Protein AF-A0A960MJK8-F1 (afdb_monomer_lite)

Radius of gyration: 14.69 Å; chains: 1; bounding box: 41×34×33 Å

Sequence (142 aa):
AIAYAKWIGKRLPTEAEWEVAASCCEELIYPTGAGIERTQANFFSADTTPVKSYPPNKLGLYDMVGNVYEWCQDWYDYNYYETAMQRPDNPKGPLQGVYRVLRGGCWKSLKDDLRCAHRHRNNPGIVNRTYGFRCAADVEAE

Secondary structure (DSSP, 8-state):
-HHHHHHTT-BPPPHHHHHHHHHTTS--SBTTBS---TTTS--SSSS---TT-S---TTS---SSSSSEEEEEEEP-TTHHHHHTTS-SS----S--SSEEEES--TT--GGGGSTT-EEEE-TT---TTEE---B-PPPP-

Structure (mmCIF, N/CA/C/O backbone):
data_AF-A0A960MJK8-F1
#
_entry.id   AF-A0A960MJK8-F1
#
loop_
_atom_site.group_PDB
_atom_site.id
_atom_site.type_symbol
_atom_site.label_atom_id
_atom_site.label_alt_id
_atom_site.label_comp_id
_atom_site.label_asym_id
_atom_site.label_entity_id
_atom_site.label_seq_id
_atom_site.pdbx_PDB_ins_code
_atom_site.Cartn_x
_atom_site.Cartn_y
_atom_site.Cartn_z
_atom_site.occupancy
_atom_site.B_iso_or_equiv
_atom_site.auth_seq_id
_atom_site.auth_comp_id
_atom_site.auth_asym_id
_atom_site.auth_atom_id
_atom_site.pdbx_PDB_model_num
ATOM 1 N N . ALA A 1 1 ? -0.353 -12.468 6.684 1.00 95.38 1 ALA A N 1
ATOM 2 C CA . ALA A 1 1 ? -1.232 -11.282 6.662 1.00 95.38 1 ALA A CA 1
ATOM 3 C C . ALA A 1 1 ? -2.582 -11.568 7.333 1.00 95.38 1 ALA A C 1
ATOM 5 O O . ALA A 1 1 ? -2.715 -11.258 8.508 1.00 95.38 1 ALA A O 1
ATOM 6 N N . ILE A 1 2 ? -3.538 -12.244 6.673 1.00 96.56 2 ILE A N 1
ATOM 7 C CA . ILE A 1 2 ? -4.903 -12.463 7.213 1.00 96.56 2 ILE A CA 1
ATOM 8 C C . ILE A 1 2 ? -4.913 -13.170 8.577 1.00 96.56 2 ILE A C 1
ATOM 10 O O . ILE A 1 2 ? -5.594 -12.713 9.487 1.00 96.56 2 ILE A O 1
ATOM 14 N N . ALA A 1 3 ? -4.159 -14.265 8.732 1.00 97.62 3 ALA A N 1
ATOM 15 C CA . ALA A 1 3 ? -4.116 -15.008 9.996 1.00 97.62 3 ALA A CA 1
ATOM 16 C C . ALA A 1 3 ? -3.646 -14.131 11.170 1.00 97.62 3 ALA A C 1
ATOM 18 O O . ALA A 1 3 ? -4.261 -14.144 12.230 1.00 97.62 3 ALA A O 1
ATOM 19 N N . TYR A 1 4 ? -2.610 -13.315 10.948 1.00 98.31 4 TYR A N 1
ATOM 20 C CA . TYR A 1 4 ? -2.116 -12.364 11.944 1.00 98.31 4 TYR A CA 1
ATOM 21 C C . TYR A 1 4 ? -3.149 -11.277 12.253 1.00 98.31 4 TYR A C 1
ATOM 23 O O . TYR A 1 4 ? -3.429 -11.029 13.418 1.00 98.31 4 TYR A O 1
ATOM 31 N N . ALA A 1 5 ? -3.746 -10.660 11.224 1.00 98.38 5 ALA A N 1
ATOM 32 C CA . ALA A 1 5 ? -4.758 -9.623 11.416 1.00 98.38 5 ALA A CA 1
ATOM 33 C C . ALA A 1 5 ? -5.929 -10.149 12.262 1.00 98.38 5 ALA A C 1
ATOM 35 O O . ALA A 1 5 ? -6.293 -9.520 13.249 1.00 98.38 5 ALA A O 1
ATOM 36 N N . LYS A 1 6 ? -6.433 -11.353 11.951 1.00 98.19 6 LYS A N 1
ATOM 37 C CA . LYS A 1 6 ? -7.485 -12.016 12.736 1.00 98.19 6 LYS A CA 1
ATOM 38 C C . LYS A 1 6 ? -7.065 -12.280 14.180 1.00 98.19 6 LYS A C 1
ATOM 40 O O . LYS A 1 6 ? -7.857 -12.050 15.085 1.00 98.19 6 LYS A O 1
ATOM 45 N N . TRP A 1 7 ? -5.836 -12.750 14.396 1.00 98.44 7 TRP A N 1
ATOM 46 C CA . TRP A 1 7 ? -5.316 -13.035 15.736 1.00 98.44 7 TRP A CA 1
ATOM 47 C C . TRP A 1 7 ? -5.317 -11.796 16.644 1.00 98.44 7 TRP A C 1
ATOM 49 O O . TRP A 1 7 ? -5.614 -11.919 17.828 1.00 98.44 7 TRP A O 1
ATOM 59 N N . ILE A 1 8 ? -5.071 -10.606 16.089 1.00 98.31 8 ILE A N 1
ATOM 60 C CA . ILE A 1 8 ? -5.111 -9.338 16.836 1.00 98.31 8 ILE A CA 1
ATOM 61 C C . ILE A 1 8 ? -6.476 -8.626 16.787 1.00 98.31 8 ILE A C 1
ATOM 63 O O . ILE A 1 8 ? -6.547 -7.438 17.094 1.00 98.31 8 ILE A O 1
ATOM 67 N N . GLY A 1 9 ? -7.544 -9.309 16.358 1.00 97.62 9 GLY A N 1
ATOM 68 C CA . GLY A 1 9 ? -8.893 -8.731 16.285 1.00 97.62 9 GLY A CA 1
ATOM 69 C C . GLY A 1 9 ? -9.081 -7.685 15.179 1.00 97.62 9 GLY A C 1
ATOM 70 O O . GLY A 1 9 ? -9.904 -6.787 15.312 1.00 97.62 9 GLY A O 1
ATOM 71 N N . LYS A 1 10 ? -8.303 -7.766 14.097 1.00 98.25 10 LYS A N 1
ATOM 72 C CA . LYS A 1 10 ? -8.333 -6.843 12.952 1.00 98.25 10 LYS A CA 1
ATOM 73 C C . LYS A 1 10 ? -8.593 -7.576 11.632 1.00 98.25 10 LYS A C 1
ATOM 75 O O . LYS A 1 10 ? -8.734 -8.800 11.573 1.00 98.25 10 LYS A O 1
ATOM 80 N N . ARG A 1 11 ? -8.596 -6.819 10.536 1.00 98.44 11 ARG A N 1
ATOM 81 C CA . ARG A 1 11 ? -8.621 -7.318 9.154 1.00 98.44 11 ARG A CA 1
ATOM 82 C C . ARG A 1 11 ? -7.527 -6.665 8.310 1.00 98.44 11 ARG A C 1
ATOM 84 O O . ARG A 1 11 ? -6.769 -5.827 8.794 1.00 98.44 11 ARG A O 1
ATOM 91 N N . LEU A 1 12 ? -7.410 -7.083 7.054 1.00 98.56 12 LEU A N 1
ATOM 92 C CA . LEU A 1 12 ? -6.672 -6.306 6.057 1.00 98.56 12 LEU A CA 1
ATOM 93 C C . LEU A 1 12 ? -7.578 -5.187 5.521 1.00 98.56 12 LEU A C 1
ATOM 95 O O . LEU A 1 12 ? -8.801 -5.363 5.536 1.00 98.56 12 LEU A O 1
ATOM 99 N N . PRO A 1 13 ? -7.011 -4.058 5.065 1.00 98.62 13 PRO A N 1
ATOM 100 C CA . PRO A 1 13 ? -7.789 -3.047 4.362 1.00 98.62 13 PRO A CA 1
ATOM 101 C C . PRO A 1 13 ? -8.330 -3.607 3.043 1.00 98.62 13 PRO A C 1
ATOM 103 O O . PRO A 1 13 ? -7.707 -4.489 2.433 1.00 98.62 13 PRO A O 1
ATOM 106 N N . THR A 1 14 ? -9.460 -3.074 2.584 1.00 98.31 14 THR A N 1
ATOM 107 C CA . THR A 1 14 ? -9.823 -3.197 1.171 1.00 98.31 14 THR A CA 1
ATOM 108 C C . THR A 1 14 ? -8.861 -2.368 0.318 1.00 98.31 14 THR A C 1
ATOM 110 O O . THR A 1 14 ? -8.147 -1.492 0.815 1.00 98.31 14 THR A O 1
ATOM 113 N N . GLU A 1 15 ? -8.809 -2.634 -0.981 1.00 98.31 15 GLU A N 1
ATOM 114 C CA . GLU A 1 15 ? -8.032 -1.832 -1.921 1.00 98.31 15 GLU A CA 1
ATOM 115 C C . GLU A 1 15 ? -8.473 -0.365 -1.909 1.00 98.31 15 GLU A C 1
ATOM 117 O O . GLU A 1 15 ? -7.628 0.531 -1.906 1.00 98.31 15 GLU A O 1
ATOM 122 N N . ALA A 1 16 ? -9.785 -0.129 -1.852 1.00 96.94 16 ALA A N 1
ATOM 123 C CA . ALA A 1 16 ? -10.349 1.213 -1.821 1.00 96.94 16 ALA A CA 1
ATOM 124 C C . ALA A 1 16 ? -9.999 1.953 -0.525 1.00 96.94 16 ALA A C 1
ATOM 126 O O . ALA A 1 16 ? -9.546 3.093 -0.579 1.00 96.94 16 ALA A O 1
ATOM 127 N N . GLU A 1 17 ? -10.126 1.301 0.635 1.00 97.94 17 GLU A N 1
ATOM 128 C CA . GLU A 1 17 ? -9.697 1.880 1.915 1.00 97.94 17 GLU A CA 1
ATOM 129 C C . GLU A 1 17 ? -8.214 2.237 1.898 1.00 97.94 17 GLU A C 1
ATOM 131 O O . GLU A 1 17 ? -7.822 3.299 2.379 1.00 97.94 17 GLU A O 1
ATOM 136 N N . TRP A 1 18 ? -7.387 1.361 1.325 1.00 98.62 18 TRP A N 1
ATOM 137 C CA . TRP A 1 18 ? -5.960 1.604 1.203 1.00 98.62 18 TRP A CA 1
ATOM 138 C C . TRP A 1 18 ? -5.667 2.818 0.311 1.00 98.62 18 TRP A C 1
ATOM 140 O O . TRP A 1 18 ? -4.854 3.659 0.692 1.00 98.62 18 TRP A O 1
ATOM 150 N N . GLU A 1 19 ? -6.325 2.932 -0.852 1.00 97.81 19 GLU A N 1
ATOM 151 C CA . GLU A 1 19 ? -6.133 4.057 -1.785 1.00 97.81 19 GLU A CA 1
ATOM 152 C C . GLU A 1 19 ? -6.510 5.388 -1.138 1.00 97.81 19 GLU A C 1
ATOM 154 O O . GLU A 1 19 ? -5.704 6.317 -1.144 1.00 97.81 19 GLU A O 1
ATOM 159 N N . VAL A 1 20 ? -7.688 5.443 -0.510 1.00 96.88 20 VAL A N 1
ATOM 160 C CA . VAL A 1 20 ? -8.193 6.631 0.191 1.00 96.88 20 VAL A CA 1
ATOM 161 C C . VAL A 1 20 ? -7.260 7.030 1.334 1.00 96.88 20 VAL A C 1
ATOM 163 O O . VAL A 1 20 ? -6.930 8.205 1.501 1.00 96.88 20 VAL A O 1
ATOM 166 N N . ALA A 1 21 ? -6.779 6.050 2.102 1.00 97.75 21 ALA A N 1
ATOM 167 C CA . ALA A 1 21 ? -5.828 6.278 3.179 1.00 97.75 21 ALA A CA 1
ATOM 168 C C . ALA A 1 21 ? -4.480 6.809 2.662 1.00 97.75 21 ALA A C 1
ATOM 170 O O . ALA A 1 21 ? -3.894 7.703 3.275 1.00 97.75 21 ALA A O 1
ATOM 171 N N . ALA A 1 22 ? -3.985 6.289 1.533 1.00 97.88 22 ALA A N 1
ATOM 172 C CA . ALA A 1 22 ? -2.735 6.729 0.919 1.00 97.88 22 ALA A CA 1
ATOM 173 C C . ALA A 1 22 ? -2.853 8.149 0.351 1.00 97.88 22 ALA A C 1
ATOM 175 O O . ALA A 1 22 ? -1.974 8.979 0.596 1.00 97.88 22 ALA A O 1
ATOM 176 N N . SER A 1 23 ? -3.957 8.442 -0.342 1.00 97.00 23 SER A N 1
ATOM 177 C CA . SER A 1 23 ? -4.225 9.734 -0.977 1.00 97.00 23 SER A CA 1
ATOM 178 C C . SER A 1 23 ? -4.745 10.805 -0.015 1.00 97.00 23 SER A C 1
ATOM 180 O O . SER A 1 23 ? -4.961 11.937 -0.430 1.00 97.00 23 SER A O 1
ATOM 182 N N . CYS A 1 24 ? -4.912 10.482 1.271 1.00 95.62 24 CYS A N 1
ATOM 183 C CA . CYS A 1 24 ? -5.448 11.387 2.292 1.00 95.62 24 CYS A CA 1
ATOM 184 C C . CYS A 1 24 ? -6.867 11.892 1.993 1.00 95.62 24 CYS A C 1
ATOM 186 O O . CYS A 1 24 ? -7.179 13.036 2.311 1.00 95.62 24 CYS A O 1
ATOM 188 N N . CYS A 1 25 ? -7.712 11.060 1.375 1.00 92.38 25 CYS A N 1
ATOM 189 C CA . CYS A 1 25 ? -9.041 11.460 0.892 1.00 92.38 25 CYS A CA 1
ATOM 190 C C . CYS A 1 25 ? -9.007 12.621 -0.126 1.00 92.38 25 CYS A C 1
ATOM 192 O O . CYS A 1 25 ? -10.002 13.317 -0.309 1.00 92.38 25 CYS A O 1
ATOM 194 N N . GLU A 1 26 ? -7.866 12.835 -0.782 1.00 93.00 26 GLU A N 1
ATOM 195 C CA . GLU A 1 26 ? -7.647 13.851 -1.811 1.00 93.00 26 GLU A CA 1
ATOM 196 C C . GLU A 1 26 ? -7.243 13.174 -3.139 1.00 93.00 26 GLU A C 1
ATOM 198 O O . GLU A 1 26 ? -6.877 11.996 -3.173 1.00 93.00 26 GLU A O 1
ATOM 203 N N . GLU A 1 27 ? -7.275 13.914 -4.250 1.00 89.38 27 GLU A N 1
ATOM 204 C CA . GLU A 1 27 ? -6.840 13.435 -5.575 1.00 89.38 27 GLU A CA 1
ATOM 205 C C . GLU A 1 27 ? -5.309 13.533 -5.740 1.00 89.38 27 GLU A C 1
ATOM 207 O O . GLU A 1 27 ? -4.786 14.223 -6.618 1.00 89.38 27 GLU A O 1
ATOM 212 N N . LEU A 1 28 ? -4.556 12.873 -4.853 1.00 93.25 28 LEU A N 1
ATOM 213 C CA . LEU A 1 28 ? -3.090 12.923 -4.865 1.00 93.25 28 LEU A CA 1
ATOM 214 C C . LEU A 1 28 ? -2.469 11.816 -5.722 1.00 93.25 28 LEU A C 1
ATOM 216 O O . LEU A 1 28 ? -2.831 10.643 -5.616 1.00 93.25 28 LEU A O 1
ATOM 220 N N . ILE A 1 29 ? -1.445 12.177 -6.505 1.00 96.19 29 ILE A N 1
ATOM 221 C CA . ILE A 1 29 ? -0.645 11.210 -7.274 1.00 96.19 29 ILE A CA 1
ATOM 222 C C . ILE A 1 29 ? 0.198 10.349 -6.327 1.00 96.19 29 ILE A C 1
ATOM 224 O O . ILE A 1 29 ? 0.265 9.136 -6.503 1.00 96.19 29 ILE A O 1
ATOM 228 N N . TYR A 1 30 ? 0.818 10.966 -5.322 1.00 97.00 30 TYR A N 1
ATOM 229 C CA . TYR A 1 30 ? 1.603 10.321 -4.267 1.00 97.00 30 TYR A CA 1
ATOM 230 C C . TYR A 1 30 ? 1.072 10.752 -2.893 1.00 97.00 30 TYR A C 1
ATOM 232 O O . TYR A 1 30 ? 0.491 11.833 -2.794 1.00 97.00 30 TYR A O 1
ATOM 240 N N . PRO A 1 31 ? 1.347 10.021 -1.796 1.00 94.12 31 PRO A N 1
ATOM 241 C CA . PRO A 1 31 ? 0.928 10.441 -0.451 1.00 94.12 31 PRO A CA 1
ATOM 242 C C . PRO A 1 31 ? 1.473 11.813 -0.021 1.00 94.12 31 PRO A C 1
ATOM 244 O O . PRO A 1 31 ? 0.974 12.423 0.920 1.00 94.12 31 PRO A O 1
ATOM 247 N N . THR A 1 32 ? 2.504 12.299 -0.716 1.00 89.31 32 THR A N 1
ATOM 248 C CA . THR A 1 32 ? 3.165 13.594 -0.523 1.00 89.31 32 THR A CA 1
ATOM 249 C C . THR A 1 32 ? 2.713 14.687 -1.495 1.00 89.31 32 THR A C 1
ATOM 251 O O . THR A 1 32 ? 3.263 15.786 -1.467 1.00 89.31 32 THR A O 1
ATOM 254 N N . GLY A 1 33 ? 1.734 14.415 -2.361 1.00 89.44 33 GLY A N 1
ATOM 255 C CA . GLY A 1 33 ? 1.223 15.358 -3.355 1.00 89.44 33 GLY A CA 1
ATOM 256 C C . GLY A 1 33 ? 1.571 14.967 -4.793 1.00 89.44 33 GLY A C 1
ATOM 257 O O . GLY A 1 33 ? 1.356 13.833 -5.213 1.00 89.44 33 GLY A O 1
ATOM 258 N N . ALA A 1 34 ? 2.089 15.920 -5.573 1.00 89.44 34 ALA A N 1
ATOM 259 C CA . ALA A 1 34 ? 2.364 15.730 -7.003 1.00 89.44 34 ALA A CA 1
ATOM 260 C C . ALA A 1 34 ? 3.695 15.013 -7.304 1.00 89.44 34 ALA A C 1
ATOM 262 O O . ALA A 1 34 ? 3.903 14.542 -8.421 1.00 89.44 34 ALA A O 1
ATOM 263 N N . GLY A 1 35 ? 4.598 14.920 -6.326 1.00 92.62 35 GLY A N 1
ATOM 264 C CA . GLY A 1 35 ? 5.918 14.316 -6.493 1.00 92.62 35 GLY A CA 1
ATOM 265 C C . GLY A 1 35 ? 6.346 13.505 -5.278 1.00 92.62 35 GLY A C 1
ATOM 266 O O . GLY A 1 35 ? 5.766 13.629 -4.198 1.00 92.62 35 GLY A O 1
ATOM 267 N N . ILE A 1 36 ? 7.377 12.686 -5.481 1.00 95.69 36 ILE A N 1
ATOM 268 C CA . ILE A 1 36 ? 7.977 11.855 -4.442 1.00 95.69 36 ILE A CA 1
ATOM 269 C C . ILE A 1 36 ? 9.496 11.838 -4.572 1.00 95.69 36 ILE A C 1
ATOM 271 O O . ILE A 1 36 ? 10.044 11.590 -5.652 1.00 95.69 36 ILE A O 1
ATOM 275 N N . GLU A 1 37 ? 10.169 12.082 -3.455 1.00 95.62 37 GLU A N 1
ATOM 276 C CA . GLU A 1 37 ? 11.622 12.072 -3.336 1.00 95.62 37 GLU A CA 1
ATOM 277 C C . GLU A 1 37 ? 12.098 11.027 -2.326 1.00 95.62 37 GLU A C 1
ATOM 279 O O . GLU A 1 37 ? 11.349 10.564 -1.467 1.00 95.62 37 GLU A O 1
ATOM 284 N N . ARG A 1 38 ? 13.376 10.641 -2.406 1.00 94.56 38 ARG A N 1
ATOM 285 C CA . ARG A 1 38 ? 13.948 9.601 -1.526 1.00 94.56 38 ARG A CA 1
ATOM 286 C C . ARG A 1 38 ? 14.002 9.985 -0.048 1.00 94.56 38 ARG A C 1
ATOM 288 O O . ARG A 1 38 ? 14.276 9.133 0.783 1.00 94.56 38 ARG A O 1
ATOM 295 N N . THR A 1 39 ? 13.771 11.252 0.283 1.00 96.06 39 THR A N 1
ATOM 296 C CA . THR A 1 39 ? 13.609 11.738 1.661 1.00 96.06 39 THR A CA 1
ATOM 297 C C . THR A 1 39 ? 12.193 11.522 2.201 1.00 96.06 39 THR A C 1
ATOM 299 O O . THR A 1 39 ? 11.943 11.801 3.370 1.00 96.06 39 THR A O 1
ATOM 302 N N . GLN A 1 40 ? 11.268 11.033 1.371 1.00 97.06 40 GLN A N 1
ATOM 303 C CA . GLN A 1 40 ? 9.848 10.880 1.692 1.00 97.06 40 GLN A CA 1
ATOM 304 C C . GLN A 1 40 ? 9.369 9.424 1.676 1.00 97.06 40 GLN A C 1
ATOM 306 O O . GLN A 1 40 ? 8.327 9.129 2.251 1.00 97.06 40 GLN A O 1
ATOM 311 N N . ALA A 1 41 ? 10.104 8.520 1.030 1.00 97.81 41 ALA A N 1
ATOM 312 C CA . ALA A 1 41 ? 9.797 7.095 1.002 1.00 97.81 41 ALA A CA 1
ATOM 313 C C . ALA A 1 41 ? 11.041 6.265 0.662 1.00 97.81 41 ALA A C 1
ATOM 315 O O . ALA A 1 41 ? 11.977 6.751 0.021 1.00 97.81 41 ALA A O 1
ATOM 316 N N . ASN A 1 42 ? 11.011 4.980 1.021 1.00 98.31 42 ASN A N 1
ATOM 317 C CA . ASN A 1 42 ? 12.045 4.018 0.646 1.00 98.31 42 ASN A CA 1
ATOM 318 C C . ASN A 1 42 ? 11.739 3.372 -0.713 1.00 98.31 42 ASN A C 1
ATOM 320 O O . ASN A 1 42 ? 10.894 2.482 -0.804 1.00 98.31 42 ASN A O 1
ATOM 324 N N . PHE A 1 43 ? 12.440 3.780 -1.766 1.00 97.94 43 PHE A N 1
ATOM 325 C CA . PHE A 1 43 ? 12.337 3.191 -3.104 1.00 97.94 43 PHE A CA 1
ATOM 326 C C . PHE A 1 43 ? 13.662 3.322 -3.855 1.00 97.94 43 PHE A C 1
ATOM 328 O O . PHE A 1 43 ? 14.501 4.157 -3.505 1.00 97.94 43 PHE A O 1
ATOM 335 N N . PHE A 1 44 ? 13.859 2.496 -4.887 1.00 97.19 44 PHE A N 1
ATOM 336 C CA . PHE A 1 44 ? 15.150 2.330 -5.564 1.00 97.19 44 PHE A CA 1
ATOM 337 C C . PHE A 1 44 ? 16.322 2.215 -4.562 1.00 97.19 44 PHE A C 1
ATOM 339 O O . PHE A 1 44 ? 17.307 2.960 -4.602 1.00 97.19 44 PHE A O 1
ATOM 346 N N . SER A 1 45 ? 16.164 1.307 -3.604 1.00 96.69 45 SER A N 1
ATOM 347 C CA . SER A 1 45 ? 17.079 1.059 -2.490 1.00 96.69 45 SER A CA 1
ATOM 348 C C . SER A 1 45 ? 17.545 -0.402 -2.483 1.00 96.69 45 SER A C 1
ATOM 350 O O . SER A 1 45 ? 17.220 -1.175 -3.386 1.00 96.69 45 SER A O 1
ATOM 352 N N . ALA A 1 46 ? 18.346 -0.777 -1.486 1.00 95.88 46 ALA A N 1
ATOM 353 C CA . ALA A 1 46 ? 18.908 -2.120 -1.345 1.00 95.88 46 ALA A CA 1
ATOM 354 C C . ALA A 1 46 ? 18.088 -3.044 -0.429 1.00 95.88 46 ALA A C 1
ATOM 356 O O . ALA A 1 46 ? 18.163 -4.261 -0.590 1.00 95.88 46 ALA A O 1
ATOM 357 N N . ASP A 1 47 ? 17.336 -2.485 0.523 1.00 97.88 47 ASP A N 1
ATOM 358 C CA . ASP A 1 47 ? 16.506 -3.243 1.461 1.00 97.88 47 ASP A CA 1
ATOM 359 C C . ASP A 1 47 ? 15.415 -2.345 2.075 1.00 97.88 47 ASP A C 1
ATOM 361 O O . ASP A 1 47 ? 15.322 -1.142 1.803 1.00 97.88 47 ASP A O 1
ATOM 365 N N . THR A 1 48 ? 14.584 -2.952 2.913 1.00 98.44 48 THR A N 1
ATOM 366 C CA . THR A 1 48 ? 13.628 -2.299 3.800 1.00 98.44 48 THR A CA 1
ATOM 367 C C . THR A 1 48 ? 14.301 -1.335 4.778 1.00 98.44 48 THR A C 1
ATOM 369 O O . THR A 1 48 ? 15.471 -1.464 5.138 1.00 98.44 48 THR A O 1
ATOM 372 N N . THR A 1 49 ? 13.522 -0.368 5.242 1.00 98.50 49 THR A N 1
ATOM 373 C CA . THR A 1 49 ? 13.857 0.518 6.357 1.00 98.50 49 THR A CA 1
ATOM 374 C C . THR A 1 49 ? 12.907 0.237 7.519 1.00 98.50 49 THR A C 1
ATOM 376 O O . THR A 1 49 ? 11.791 -0.250 7.285 1.00 98.50 49 THR A O 1
ATOM 379 N N . PRO A 1 50 ? 13.285 0.567 8.770 1.00 98.56 50 PRO A N 1
ATOM 380 C CA . PRO A 1 50 ? 12.346 0.544 9.886 1.00 98.56 50 PRO A CA 1
ATOM 381 C C . PRO A 1 50 ? 11.065 1.315 9.542 1.00 98.56 50 PRO A C 1
ATOM 383 O O . PRO A 1 50 ? 11.120 2.355 8.880 1.00 98.56 50 PRO A O 1
ATOM 386 N N . VAL A 1 51 ? 9.908 0.822 9.982 1.00 98.19 51 VAL A N 1
ATOM 387 C CA . VAL A 1 51 ? 8.648 1.565 9.827 1.00 98.19 51 VAL A CA 1
ATOM 388 C C . VAL A 1 51 ? 8.762 2.938 10.491 1.00 98.19 51 VAL A C 1
ATOM 390 O O . VAL A 1 51 ? 9.391 3.069 11.542 1.00 98.19 51 VAL A O 1
ATOM 393 N N . LYS A 1 52 ? 8.129 3.951 9.897 1.00 97.94 52 LYS A N 1
ATOM 394 C CA . LYS A 1 52 ? 8.183 5.358 10.323 1.00 97.94 52 LYS A CA 1
ATOM 395 C C . LYS A 1 52 ? 9.559 6.019 10.169 1.00 97.94 52 LYS A C 1
ATOM 397 O O . LYS A 1 52 ? 9.846 6.994 10.858 1.00 97.94 52 LYS A O 1
ATOM 402 N N . SER A 1 53 ? 10.400 5.517 9.259 1.00 98.06 53 SER A N 1
ATOM 403 C CA . SER A 1 53 ? 11.675 6.177 8.919 1.00 98.06 53 SER A CA 1
ATOM 404 C C . SER A 1 53 ? 11.488 7.460 8.103 1.00 98.06 53 SER A C 1
ATOM 406 O O . SER A 1 53 ? 12.381 8.304 8.077 1.00 98.06 53 SER A O 1
ATOM 408 N N . TYR A 1 54 ? 10.339 7.607 7.442 1.00 97.38 54 TYR A N 1
ATOM 409 C CA . TYR A 1 54 ? 9.997 8.751 6.597 1.00 97.38 54 TYR A CA 1
ATOM 410 C C . TYR A 1 54 ? 8.799 9.521 7.167 1.00 97.38 54 TYR A C 1
ATOM 412 O O . TYR A 1 54 ? 8.051 8.959 7.970 1.00 97.38 54 TYR A O 1
ATOM 420 N N . PRO A 1 55 ? 8.590 10.796 6.783 1.00 97.00 55 PRO A N 1
ATOM 421 C CA . PRO A 1 55 ? 7.442 11.575 7.245 1.00 97.00 55 PRO A CA 1
ATOM 422 C C . PRO A 1 55 ? 6.093 10.907 6.916 1.00 97.00 55 PRO A C 1
ATOM 424 O O . PRO A 1 55 ? 5.970 10.274 5.865 1.00 97.00 55 PRO A O 1
ATOM 427 N N . PRO A 1 56 ? 5.069 11.051 7.777 1.00 97.25 56 PRO A N 1
ATOM 428 C CA . PRO A 1 56 ? 3.737 10.536 7.486 1.00 97.25 56 PRO A CA 1
ATOM 429 C C . PRO A 1 56 ? 3.009 11.402 6.450 1.00 97.25 56 PRO A C 1
ATOM 431 O O . PRO A 1 56 ? 3.368 12.558 6.215 1.00 97.25 56 PRO A O 1
ATOM 434 N N . ASN A 1 57 ? 1.930 10.864 5.883 1.00 95.88 57 ASN A N 1
ATOM 435 C CA . ASN A 1 57 ? 0.965 11.646 5.112 1.00 95.88 57 ASN A CA 1
ATOM 436 C C . ASN A 1 57 ? 0.048 12.491 6.032 1.00 95.88 57 ASN A C 1
ATOM 438 O O . ASN A 1 57 ? 0.176 12.455 7.260 1.00 95.88 57 ASN A O 1
ATOM 442 N N . LYS A 1 58 ? -0.904 13.245 5.460 1.00 95.06 58 LYS A N 1
ATOM 443 C CA . LYS A 1 58 ? -1.803 14.142 6.222 1.00 95.06 58 LYS A CA 1
ATOM 444 C C . LYS A 1 58 ? -2.690 13.421 7.247 1.00 95.06 58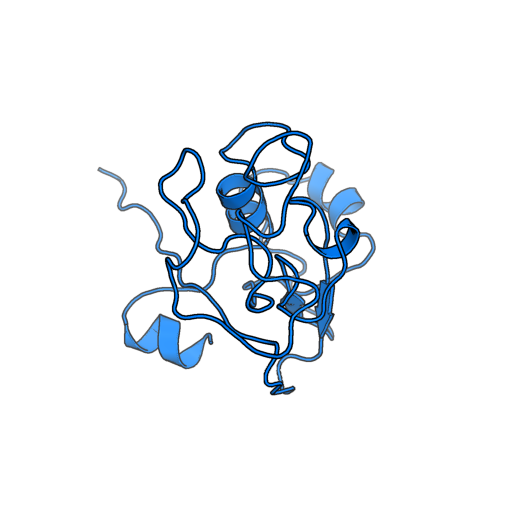 LYS A C 1
ATOM 446 O O . LYS A 1 58 ? -3.147 14.054 8.192 1.00 95.06 58 LYS A O 1
ATOM 451 N N . LEU A 1 59 ? -2.907 12.114 7.087 1.00 95.81 59 LEU A N 1
ATOM 452 C CA . LEU A 1 59 ? -3.663 11.276 8.026 1.00 95.81 59 LEU A CA 1
ATOM 453 C C . LEU A 1 59 ? -2.779 10.641 9.114 1.00 95.81 59 LEU A C 1
ATOM 455 O O . LEU A 1 59 ? -3.250 9.814 9.891 1.00 95.81 59 LEU A O 1
ATOM 459 N N . GLY A 1 60 ? -1.488 10.984 9.172 1.00 96.62 60 GLY A N 1
ATOM 460 C CA . GLY A 1 60 ? -0.554 10.387 10.128 1.00 96.62 60 GLY A CA 1
ATOM 461 C C . GLY A 1 60 ? -0.125 8.963 9.760 1.00 96.62 60 GLY A C 1
ATOM 462 O O . GLY A 1 60 ? 0.424 8.249 10.603 1.00 96.62 60 GLY A O 1
ATOM 463 N N . LEU A 1 61 ? -0.367 8.525 8.519 1.00 97.81 61 LEU A N 1
ATOM 464 C CA . LEU A 1 61 ? 0.024 7.202 8.045 1.00 97.81 61 LEU A CA 1
ATOM 465 C C . LEU A 1 61 ? 1.427 7.234 7.445 1.00 97.81 61 LEU A C 1
ATOM 467 O O . LEU A 1 61 ? 1.749 8.059 6.591 1.00 97.81 61 LEU A O 1
ATOM 471 N N . TYR A 1 62 ? 2.252 6.297 7.894 1.00 98.06 62 TYR A N 1
ATOM 472 C CA . TYR A 1 62 ? 3.647 6.157 7.493 1.00 98.06 62 TYR A CA 1
ATOM 473 C C . TYR A 1 62 ? 3.806 5.063 6.447 1.00 98.06 62 TYR A C 1
ATOM 475 O O . TYR A 1 62 ? 3.051 4.082 6.460 1.00 98.06 62 TYR A O 1
ATOM 483 N N . ASP A 1 63 ? 4.820 5.226 5.595 1.00 97.94 63 ASP A N 1
ATOM 484 C CA . ASP A 1 63 ? 5.245 4.230 4.608 1.00 97.94 63 ASP A CA 1
ATOM 485 C C . ASP A 1 63 ? 4.074 3.728 3.744 1.00 97.94 63 ASP A C 1
ATOM 487 O O . ASP A 1 63 ? 3.993 2.551 3.415 1.00 97.94 63 ASP A O 1
ATOM 491 N N . MET A 1 64 ? 3.134 4.622 3.400 1.00 98.06 64 MET A N 1
ATOM 492 C CA . MET A 1 64 ? 2.018 4.282 2.507 1.00 98.06 64 MET A CA 1
ATOM 493 C C . MET A 1 64 ? 2.505 3.947 1.097 1.00 98.06 64 MET A C 1
ATOM 495 O O . MET A 1 64 ? 1.778 3.333 0.334 1.00 98.06 64 MET A O 1
ATOM 499 N N . VAL A 1 65 ? 3.721 4.348 0.729 1.00 98.00 65 VAL A N 1
ATOM 500 C CA . VAL A 1 65 ? 4.351 3.960 -0.532 1.00 98.00 65 VAL A CA 1
ATOM 501 C C . VAL A 1 65 ? 5.820 3.629 -0.304 1.00 98.00 65 VAL A C 1
ATOM 503 O O . VAL A 1 65 ? 6.472 4.192 0.578 1.00 98.00 65 VAL A O 1
ATOM 506 N N . GLY A 1 66 ? 6.350 2.726 -1.123 1.00 98.19 66 GLY A N 1
ATOM 507 C CA . GLY A 1 66 ? 7.693 2.190 -0.977 1.00 98.19 66 GLY A CA 1
ATOM 508 C C . GLY A 1 66 ? 7.791 1.222 0.199 1.00 98.19 66 GLY A C 1
ATOM 509 O O . GLY A 1 66 ? 6.800 0.697 0.689 1.00 98.19 66 GLY A O 1
ATOM 510 N N . ASN A 1 67 ? 9.019 0.964 0.642 1.00 98.56 67 ASN A N 1
ATOM 511 C CA . ASN A 1 67 ? 9.373 -0.024 1.658 1.00 98.56 67 ASN A CA 1
ATOM 512 C C . ASN A 1 67 ? 8.921 -1.448 1.283 1.00 98.56 67 ASN A C 1
ATOM 514 O O . ASN A 1 67 ? 9.725 -2.219 0.767 1.00 98.56 67 ASN A O 1
ATOM 518 N N . VAL A 1 68 ? 7.648 -1.802 1.437 1.00 98.62 68 VAL A N 1
ATOM 519 C CA . VAL A 1 68 ? 7.092 -3.099 1.027 1.00 98.62 68 VAL A CA 1
ATOM 520 C C . VAL A 1 68 ? 5.740 -2.914 0.353 1.00 98.62 68 VAL A C 1
ATOM 522 O O . VAL A 1 68 ? 4.953 -2.075 0.776 1.00 98.62 68 VAL A O 1
ATOM 525 N N . TYR A 1 69 ? 5.432 -3.760 -0.634 1.00 98.62 69 TYR A N 1
ATOM 526 C CA . TYR A 1 69 ? 4.058 -3.838 -1.117 1.00 98.62 69 TYR A CA 1
ATOM 527 C C . TYR A 1 69 ? 3.170 -4.368 0.002 1.00 98.62 69 TYR A C 1
ATOM 529 O O . TYR A 1 69 ? 3.558 -5.293 0.720 1.00 98.62 69 TYR A O 1
ATOM 537 N N . GLU A 1 70 ? 1.952 -3.857 0.098 1.00 98.69 70 GLU A N 1
ATOM 538 C CA . GLU A 1 70 ? 1.022 -4.236 1.154 1.00 98.69 70 GLU A CA 1
ATOM 539 C C . GLU A 1 70 ? -0.161 -5.027 0.601 1.00 98.69 70 GLU A C 1
ATOM 541 O O . GLU A 1 70 ? -0.833 -4.594 -0.335 1.00 98.69 70 GLU A O 1
ATOM 546 N N . TRP A 1 71 ? -0.410 -6.206 1.180 1.00 98.62 71 TRP A N 1
ATOM 547 C CA . TRP A 1 71 ? -1.567 -7.036 0.836 1.00 98.62 71 TRP A CA 1
ATOM 548 C C . TRP A 1 71 ? -2.888 -6.389 1.269 1.00 98.62 71 TRP A C 1
ATOM 550 O O . TRP A 1 71 ? -3.066 -6.080 2.451 1.00 98.62 71 TRP A O 1
ATOM 560 N N . CYS A 1 72 ? -3.840 -6.313 0.339 1.00 98.62 72 CYS A N 1
ATOM 561 C CA . CYS A 1 72 ? -5.239 -5.971 0.603 1.00 98.62 72 CYS A CA 1
ATOM 562 C C . CYS A 1 72 ? -6.120 -7.2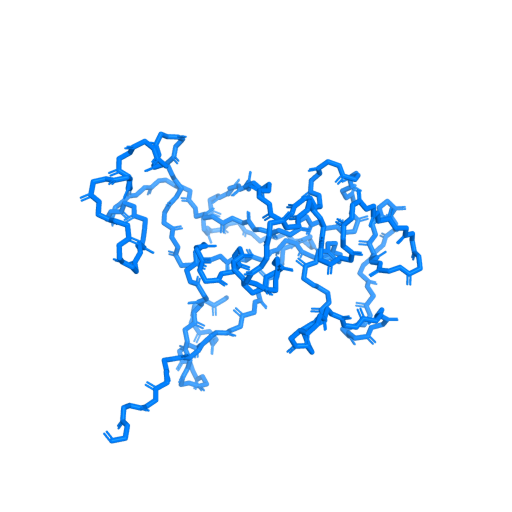30 0.666 1.00 98.62 72 CYS A C 1
ATOM 564 O O . CYS A 1 72 ? -5.713 -8.334 0.288 1.00 98.62 72 CYS A O 1
ATOM 566 N N . GLN A 1 73 ? -7.345 -7.070 1.168 1.00 97.50 73 GLN A N 1
ATOM 567 C CA . GLN A 1 73 ? -8.319 -8.157 1.266 1.00 97.50 73 GLN A CA 1
ATOM 568 C C . GLN A 1 73 ? -8.830 -8.624 -0.107 1.00 97.50 73 GLN A C 1
ATOM 570 O O . GLN A 1 73 ? -9.195 -9.788 -0.256 1.00 97.50 73 GLN A O 1
ATOM 575 N N . ASP A 1 74 ? -8.850 -7.750 -1.104 1.00 98.25 74 ASP A N 1
ATOM 576 C CA . ASP A 1 74 ? -9.543 -7.927 -2.378 1.00 98.25 74 ASP A CA 1
ATOM 577 C C . ASP A 1 74 ? -8.891 -8.982 -3.278 1.00 98.25 74 ASP A C 1
ATOM 579 O O . ASP A 1 74 ? -7.664 -9.139 -3.342 1.00 98.25 74 ASP A O 1
ATOM 583 N N . TRP A 1 75 ? -9.733 -9.710 -4.013 1.00 98.19 75 TRP A N 1
ATOM 584 C CA . TRP A 1 75 ? -9.283 -10.403 -5.215 1.00 98.19 75 TRP A CA 1
ATOM 585 C C . TRP A 1 75 ? -8.999 -9.372 -6.312 1.00 98.19 75 TRP A C 1
ATOM 587 O O . TRP A 1 75 ? -9.704 -8.378 -6.450 1.00 98.19 75 TRP A O 1
ATOM 597 N N . TYR A 1 76 ? -7.951 -9.603 -7.093 1.00 97.88 76 TYR A N 1
ATOM 598 C CA . TYR A 1 76 ? -7.589 -8.742 -8.205 1.00 97.88 76 TYR A CA 1
ATOM 599 C C . TYR A 1 76 ? -8.347 -9.163 -9.460 1.00 97.88 76 TYR A C 1
ATOM 601 O O . TYR A 1 76 ? -8.254 -10.313 -9.895 1.00 97.88 76 TYR A O 1
ATOM 609 N N . ASP A 1 77 ? -9.019 -8.197 -10.071 1.00 96.62 77 ASP A N 1
ATOM 610 C CA . ASP A 1 77 ? -9.570 -8.283 -11.416 1.00 96.62 77 ASP A CA 1
ATOM 611 C C . ASP A 1 77 ? -9.155 -7.023 -12.194 1.00 96.62 77 ASP A C 1
ATOM 613 O O . ASP A 1 77 ? -9.141 -5.903 -11.659 1.00 96.62 77 ASP A O 1
ATOM 617 N N . TYR A 1 78 ? -8.739 -7.245 -13.441 1.00 94.75 78 TYR A N 1
ATOM 618 C CA . TYR A 1 78 ? -8.217 -6.221 -14.342 1.00 94.75 78 TYR A CA 1
ATOM 619 C C . TYR A 1 78 ? -9.267 -5.163 -14.689 1.00 94.75 78 TYR A C 1
ATOM 621 O O . TYR A 1 78 ? -8.933 -3.985 -14.766 1.00 94.75 78 TYR A O 1
ATOM 629 N N . ASN A 1 79 ? -10.529 -5.572 -14.806 1.00 93.75 79 ASN A N 1
ATOM 630 C CA . ASN A 1 79 ? -11.654 -4.727 -15.189 1.00 93.75 79 ASN A CA 1
ATOM 631 C C . ASN A 1 79 ? -12.531 -4.370 -13.977 1.00 93.75 79 ASN A C 1
ATOM 633 O O . ASN A 1 79 ? -13.620 -3.821 -14.140 1.00 93.75 79 ASN A O 1
ATOM 637 N N . TYR A 1 80 ? -12.076 -4.658 -12.746 1.00 93.56 80 TYR A N 1
ATOM 638 C CA . TYR A 1 80 ? -12.889 -4.445 -11.545 1.00 93.56 80 TYR A CA 1
ATOM 639 C C . TYR A 1 80 ? -13.411 -3.012 -11.441 1.00 93.56 80 TYR A C 1
ATOM 641 O O . TYR A 1 80 ? -14.574 -2.821 -11.105 1.00 93.56 80 TYR A O 1
ATOM 649 N N . TYR A 1 81 ? -12.587 -2.016 -11.780 1.00 91.19 81 TYR A N 1
ATOM 650 C CA . TYR A 1 81 ? -12.961 -0.605 -11.672 1.00 91.19 81 TYR A CA 1
ATOM 651 C C . TYR A 1 81 ? -14.141 -0.263 -12.597 1.00 91.19 81 TYR A C 1
ATOM 653 O O . TYR A 1 81 ? -15.006 0.510 -12.201 1.00 91.19 81 TYR A O 1
ATOM 661 N N . GLU A 1 82 ? -14.253 -0.903 -13.766 1.00 90.94 82 GLU A N 1
ATOM 662 C CA . GLU A 1 82 ? -15.401 -0.724 -14.665 1.00 90.94 82 GLU A CA 1
ATOM 663 C C . GLU A 1 82 ? -16.696 -1.258 -14.041 1.00 90.94 82 GLU A C 1
ATOM 665 O O . GLU A 1 82 ? -17.744 -0.618 -14.101 1.00 90.94 82 GLU A O 1
ATOM 670 N N . THR A 1 83 ? -16.618 -2.418 -13.387 1.00 86.38 83 THR A N 1
ATOM 671 C CA . THR A 1 83 ? -17.776 -3.040 -12.728 1.00 86.38 83 THR A CA 1
ATOM 672 C C . THR A 1 83 ? -18.138 -2.372 -11.401 1.00 86.38 83 THR A C 1
ATOM 674 O O . THR A 1 83 ? -19.316 -2.252 -11.067 1.00 86.38 83 THR A O 1
ATOM 677 N N . ALA A 1 84 ? -17.140 -1.887 -10.659 1.00 88.19 84 ALA A N 1
ATOM 678 C CA . ALA A 1 84 ? -17.305 -1.258 -9.355 1.00 88.19 84 ALA A CA 1
ATOM 679 C C . ALA A 1 84 ? -18.056 0.075 -9.450 1.00 88.19 84 ALA A C 1
ATOM 681 O O . ALA A 1 84 ? -18.741 0.442 -8.501 1.00 88.19 84 ALA A O 1
ATOM 682 N N . 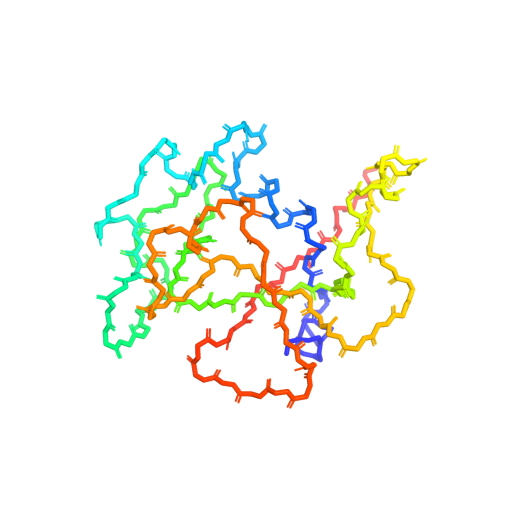MET A 1 85 ? -18.034 0.749 -10.609 1.00 86.19 85 MET A N 1
ATOM 683 C CA . MET A 1 85 ? -18.862 1.939 -10.855 1.00 86.19 85 MET A CA 1
ATOM 684 C C . MET A 1 85 ? -20.363 1.686 -10.645 1.00 86.19 85 MET A C 1
ATOM 686 O O . MET A 1 85 ? -21.104 2.614 -10.342 1.00 86.19 85 MET A O 1
ATOM 690 N N . GLN A 1 86 ? -20.827 0.438 -10.773 1.00 85.75 86 GLN A N 1
ATOM 691 C CA . GLN A 1 86 ? -22.228 0.077 -10.533 1.00 85.75 86 GLN A CA 1
ATOM 692 C C . GLN A 1 86 ? -22.560 -0.074 -9.040 1.00 85.75 86 GLN A C 1
ATOM 694 O O . GLN A 1 86 ? -23.733 -0.057 -8.669 1.00 85.75 86 GLN A O 1
ATOM 699 N N . ARG A 1 87 ? -21.547 -0.276 -8.187 1.00 84.62 87 ARG A N 1
ATOM 700 C CA . ARG A 1 87 ? -21.662 -0.452 -6.729 1.00 84.62 87 ARG A CA 1
ATOM 701 C C . ARG A 1 87 ? -20.465 0.210 -6.028 1.00 84.62 87 ARG A C 1
ATOM 703 O O . ARG A 1 87 ? -19.592 -0.500 -5.525 1.00 84.62 87 ARG A O 1
ATOM 710 N N . PRO A 1 88 ? -20.405 1.553 -6.026 1.00 86.31 88 PRO A N 1
ATOM 711 C CA . PRO A 1 88 ? -19.250 2.292 -5.519 1.00 86.31 88 PRO A CA 1
ATOM 712 C C . PRO A 1 88 ? -19.158 2.292 -3.987 1.00 86.31 88 PRO A C 1
ATOM 714 O O . PRO A 1 88 ? -18.104 2.611 -3.442 1.00 86.31 88 PRO A O 1
ATOM 717 N N . ASP A 1 89 ? -20.233 1.927 -3.285 1.00 92.06 89 ASP A N 1
ATOM 718 C CA . ASP A 1 89 ? -20.281 1.952 -1.826 1.00 92.06 89 ASP A CA 1
ATOM 719 C C . ASP A 1 89 ? -19.539 0.751 -1.221 1.00 92.06 89 ASP A C 1
ATOM 721 O O . ASP A 1 89 ? -19.967 -0.398 -1.353 1.00 92.06 89 ASP A O 1
ATOM 725 N N . ASN A 1 90 ? -18.432 1.030 -0.521 1.00 91.94 90 ASN A N 1
ATOM 726 C CA . ASN A 1 90 ? -17.590 0.046 0.173 1.00 91.94 90 ASN A CA 1
ATOM 727 C C . ASN A 1 90 ? -17.234 -1.189 -0.696 1.00 91.94 90 ASN A C 1
ATOM 729 O O . ASN A 1 90 ? -17.610 -2.321 -0.358 1.00 91.94 90 ASN A O 1
ATOM 733 N N . PRO A 1 91 ? -16.531 -0.995 -1.830 1.00 95.25 91 PRO A N 1
ATOM 734 C CA . PRO A 1 91 ? -16.191 -2.079 -2.741 1.0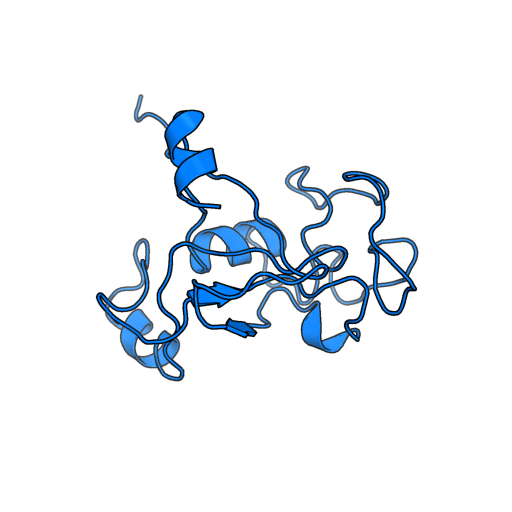0 95.25 91 PRO A CA 1
ATOM 735 C C . PRO A 1 91 ? -15.219 -3.059 -2.066 1.00 95.25 91 PRO A C 1
ATOM 737 O O . PRO A 1 91 ? -14.255 -2.652 -1.422 1.00 95.25 91 PRO A O 1
ATOM 740 N N . LYS A 1 92 ? -15.470 -4.365 -2.235 1.00 94.19 92 LYS A N 1
ATOM 741 C CA . LYS A 1 92 ? -14.692 -5.459 -1.606 1.00 94.19 92 LYS A CA 1
ATOM 742 C C . LYS A 1 92 ? -13.955 -6.351 -2.611 1.00 94.19 92 LYS A C 1
ATOM 744 O O . LYS A 1 92 ? -13.518 -7.454 -2.265 1.00 94.19 92 LYS A O 1
ATOM 749 N N . GLY A 1 93 ? -13.890 -5.911 -3.864 1.00 95.06 93 GLY A N 1
ATOM 750 C CA . GLY A 1 93 ? -13.385 -6.709 -4.968 1.00 95.06 93 GLY A CA 1
ATOM 751 C C . GLY A 1 93 ? -14.399 -7.758 -5.447 1.00 95.06 93 GLY A C 1
ATOM 752 O O . GLY A 1 93 ? -15.501 -7.892 -4.904 1.00 95.06 93 GLY A O 1
ATOM 753 N N . PRO A 1 94 ? -14.028 -8.546 -6.465 1.00 95.19 94 PRO A N 1
ATOM 754 C CA . PRO A 1 94 ? -14.766 -9.734 -6.874 1.00 95.19 94 PRO A CA 1
ATOM 755 C C . PRO A 1 94 ? -14.852 -10.769 -5.743 1.00 95.19 94 PRO A C 1
ATOM 757 O O . PRO A 1 94 ? -13.970 -10.860 -4.890 1.00 95.19 94 PRO A O 1
ATOM 760 N N . LEU A 1 95 ? -15.873 -11.630 -5.782 1.00 93.19 95 LEU A N 1
ATOM 761 C CA . LEU A 1 95 ? -16.057 -12.702 -4.789 1.00 93.19 95 LEU A CA 1
ATOM 762 C C . LEU A 1 95 ? -14.953 -13.775 -4.845 1.00 93.19 95 LEU A C 1
ATOM 764 O O . LEU A 1 95 ? -14.628 -14.397 -3.832 1.00 93.19 95 LEU A O 1
ATOM 768 N N . GLN A 1 96 ? -14.363 -13.981 -6.023 1.00 95.50 96 GLN A N 1
ATOM 769 C CA . GLN A 1 96 ? -13.336 -14.986 -6.283 1.00 95.50 96 GLN A CA 1
ATOM 770 C C . GLN A 1 96 ? -12.282 -14.457 -7.255 1.00 95.50 96 GLN A C 1
ATOM 772 O O . GLN A 1 96 ? -12.555 -13.564 -8.052 1.00 95.50 96 GLN A O 1
ATOM 777 N N . GLY A 1 97 ? -11.090 -15.045 -7.226 1.00 95.81 97 GLY A N 1
ATOM 778 C CA . GLY A 1 97 ? -10.015 -14.692 -8.142 1.00 95.81 97 GLY A CA 1
ATOM 779 C C . GLY A 1 97 ? -8.797 -15.590 -7.973 1.00 95.81 97 GLY A C 1
ATOM 780 O O . GLY A 1 97 ? -8.770 -16.484 -7.128 1.00 95.81 97 GLY A O 1
ATOM 781 N N . VAL A 1 98 ? -7.785 -15.338 -8.799 1.00 97.44 98 VAL A N 1
ATOM 782 C CA . VAL A 1 98 ? -6.501 -16.062 -8.768 1.00 97.44 98 VAL A CA 1
ATOM 783 C C . VAL A 1 98 ? -5.458 -15.302 -7.944 1.00 97.44 98 VAL A C 1
ATOM 785 O O . VAL A 1 98 ? -4.651 -15.903 -7.234 1.00 97.44 98 VAL A O 1
ATOM 788 N N . TYR A 1 99 ? -5.485 -13.970 -8.009 1.00 98.25 99 TYR A N 1
ATOM 789 C CA . TYR A 1 99 ? -4.502 -13.091 -7.379 1.00 98.25 99 TYR A CA 1
ATOM 790 C C . TYR A 1 99 ? -5.158 -12.182 -6.349 1.00 98.25 99 TYR A C 1
ATOM 792 O O . TYR A 1 99 ? -6.287 -11.748 -6.550 1.00 98.25 99 TYR A O 1
ATOM 800 N N . ARG A 1 100 ? -4.442 -11.845 -5.277 1.00 98.12 100 ARG A N 1
ATOM 801 C CA . ARG A 1 100 ? -4.854 -10.791 -4.339 1.00 98.12 100 ARG A CA 1
ATOM 802 C C . ARG A 1 100 ? -4.178 -9.472 -4.695 1.00 98.12 100 ARG A C 1
ATOM 804 O O . ARG A 1 100 ? -3.095 -9.470 -5.287 1.00 98.12 100 ARG A O 1
ATOM 811 N N . VAL A 1 101 ? -4.828 -8.373 -4.334 1.00 98.62 101 VAL A N 1
ATOM 812 C CA . VAL A 1 101 ? -4.321 -7.017 -4.555 1.00 98.62 101 VAL A CA 1
ATOM 813 C C . VAL A 1 101 ? -3.100 -6.734 -3.665 1.00 98.62 101 VAL A C 1
ATOM 815 O O . VAL A 1 101 ? -3.075 -7.082 -2.483 1.00 98.62 101 VAL A O 1
ATOM 818 N N . LEU A 1 102 ? -2.105 -6.067 -4.251 1.00 98.62 102 LEU A N 1
ATOM 819 C CA . LEU A 1 102 ? -0.937 -5.479 -3.594 1.00 98.62 102 LEU A CA 1
ATOM 820 C C . LEU A 1 102 ? -0.871 -3.984 -3.923 1.00 98.62 102 LEU A C 1
ATOM 822 O O . LEU A 1 102 ? -1.072 -3.593 -5.075 1.00 98.62 102 LEU A O 1
ATOM 826 N N . ARG A 1 103 ? -0.533 -3.156 -2.935 1.00 98.75 103 ARG A N 1
ATOM 827 C CA . ARG A 1 103 ? -0.501 -1.691 -3.067 1.00 98.75 103 ARG A CA 1
ATOM 828 C C . ARG A 1 103 ? 0.811 -1.086 -2.573 1.00 98.75 103 ARG A C 1
ATOM 830 O O . ARG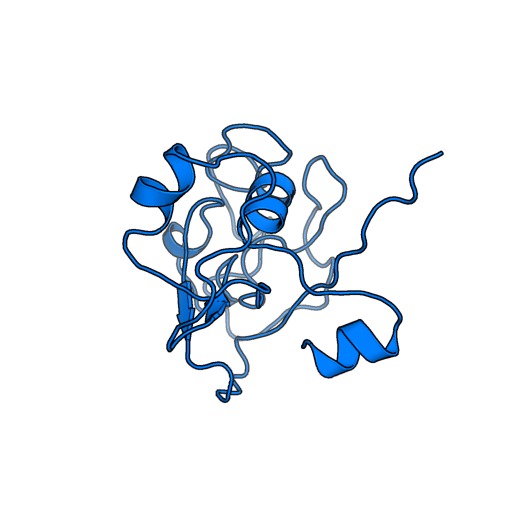 A 1 103 ? 1.566 -1.755 -1.874 1.00 98.75 103 ARG A O 1
ATOM 837 N N . GLY A 1 104 ? 1.093 0.152 -2.979 1.00 98.25 104 GLY A N 1
ATOM 838 C CA . GLY A 1 104 ? 2.163 0.994 -2.422 1.00 98.25 104 GLY A CA 1
ATOM 839 C C . GLY A 1 104 ? 3.554 0.874 -3.039 1.00 98.25 104 GLY A C 1
ATOM 840 O O . GLY A 1 104 ? 4.358 1.788 -2.875 1.00 98.25 104 GLY A O 1
ATOM 841 N N . GLY A 1 105 ? 3.863 -0.189 -3.781 1.00 98.44 105 GLY A N 1
ATOM 842 C CA . GLY A 1 105 ? 5.238 -0.402 -4.242 1.00 98.44 105 GLY A CA 1
ATOM 843 C C . GLY A 1 105 ? 6.145 -0.915 -3.127 1.00 98.44 105 GLY A C 1
ATOM 844 O O . GLY A 1 105 ? 5.710 -1.132 -2.006 1.00 98.44 105 GLY A O 1
ATOM 845 N N . CYS A 1 106 ? 7.423 -1.132 -3.421 1.00 98.44 106 CYS A N 1
ATOM 846 C CA . CYS A 1 106 ? 8.400 -1.593 -2.433 1.00 98.44 106 CYS A CA 1
ATOM 847 C C . CYS A 1 106 ? 9.746 -0.879 -2.589 1.00 98.44 106 CYS A C 1
ATOM 849 O O . CYS A 1 106 ? 9.941 -0.072 -3.493 1.00 98.44 106 CYS A O 1
ATOM 851 N N . TRP A 1 107 ? 10.724 -1.223 -1.753 1.00 98.38 107 TRP A N 1
ATOM 852 C CA . TRP A 1 107 ? 12.071 -0.653 -1.808 1.00 98.38 107 TRP A CA 1
ATOM 853 C C . TRP A 1 107 ? 12.793 -0.850 -3.156 1.00 98.38 107 TRP A C 1
ATOM 855 O O . TRP A 1 107 ? 13.692 -0.078 -3.475 1.00 98.38 107 TRP A O 1
ATOM 865 N N . LYS A 1 108 ? 12.396 -1.832 -3.984 1.00 97.75 108 LYS A N 1
ATOM 866 C CA . LYS A 1 108 ? 12.928 -2.035 -5.352 1.00 97.75 108 LYS A CA 1
ATOM 867 C C . LYS A 1 108 ? 12.215 -1.223 -6.432 1.00 97.75 108 LYS A C 1
ATOM 869 O O . LYS A 1 108 ? 12.694 -1.176 -7.561 1.00 97.75 108 LYS A O 1
ATOM 874 N N . SER A 1 109 ? 11.060 -0.659 -6.110 1.00 97.69 109 SER A N 1
ATOM 875 C CA . SER A 1 109 ? 10.181 -0.021 -7.080 1.00 97.69 109 SER A CA 1
ATOM 876 C C . SER A 1 109 ? 10.745 1.292 -7.619 1.00 97.69 109 SER A C 1
ATOM 878 O O . SER A 1 109 ? 11.585 1.944 -6.989 1.00 97.69 109 SER A O 1
ATOM 880 N N . LEU A 1 110 ? 10.240 1.684 -8.787 1.00 96.56 110 LEU A N 1
ATOM 881 C CA . LEU A 1 110 ? 10.440 3.011 -9.367 1.00 96.56 110 LEU A CA 1
ATOM 882 C C . LEU A 1 110 ? 9.251 3.915 -9.033 1.00 96.56 110 LEU A C 1
ATOM 884 O O . LEU A 1 110 ? 8.227 3.438 -8.552 1.00 96.56 110 LEU A O 1
ATOM 888 N N . LYS A 1 111 ? 9.377 5.224 -9.303 1.00 96.31 111 LYS A N 1
ATOM 889 C CA . LYS A 1 111 ? 8.355 6.222 -8.938 1.00 96.31 111 LYS A CA 1
ATOM 890 C C . LYS A 1 111 ? 6.951 5.846 -9.443 1.00 96.31 111 LYS A C 1
ATOM 892 O O . LYS A 1 111 ? 5.992 6.031 -8.709 1.00 96.31 111 LYS A O 1
ATOM 897 N N . ASP A 1 112 ? 6.817 5.259 -10.633 1.00 96.44 112 ASP A N 1
ATOM 898 C CA . ASP A 1 112 ? 5.499 4.907 -11.184 1.00 96.44 112 ASP A CA 1
ATOM 899 C C . ASP A 1 112 ? 4.737 3.846 -10.374 1.00 96.44 112 ASP A C 1
ATOM 901 O O . ASP A 1 112 ? 3.511 3.917 -10.290 1.00 96.44 112 ASP A O 1
ATOM 905 N N . ASP A 1 113 ? 5.438 2.925 -9.707 1.00 97.56 113 ASP A N 1
ATOM 906 C CA . ASP A 1 113 ? 4.803 1.927 -8.836 1.00 97.56 113 ASP A CA 1
ATOM 907 C C . ASP A 1 113 ? 4.309 2.526 -7.506 1.00 97.56 113 ASP A C 1
ATOM 909 O O . ASP A 1 113 ? 3.552 1.875 -6.782 1.00 97.56 113 ASP A O 1
ATOM 913 N N . LEU A 1 114 ? 4.786 3.729 -7.157 1.00 97.88 114 LEU A N 1
ATOM 914 C CA . LEU A 1 114 ? 4.519 4.415 -5.887 1.00 97.88 114 LEU A CA 1
ATOM 915 C C . LEU A 1 114 ? 3.324 5.362 -5.970 1.00 97.88 114 LEU A C 1
ATOM 917 O O . LEU A 1 114 ? 3.043 6.073 -5.009 1.00 97.88 114 LEU A O 1
ATOM 921 N N . ARG A 1 115 ? 2.643 5.444 -7.114 1.00 98.19 115 ARG A N 1
ATOM 922 C CA . ARG A 1 115 ? 1.441 6.274 -7.214 1.00 98.19 115 ARG A CA 1
ATOM 923 C C . ARG A 1 115 ? 0.350 5.694 -6.319 1.00 98.19 115 ARG A C 1
ATOM 925 O O . ARG A 1 115 ? 0.174 4.477 -6.299 1.00 98.19 115 ARG A O 1
ATOM 932 N N . CYS A 1 116 ? -0.434 6.543 -5.654 1.00 97.62 116 CYS A N 1
ATOM 933 C CA . CYS A 1 116 ? -1.555 6.114 -4.809 1.00 97.62 116 CYS A CA 1
ATOM 934 C C . CYS A 1 116 ? -2.491 5.159 -5.560 1.00 97.62 116 CYS A C 1
ATOM 936 O O . CYS A 1 116 ? -2.874 4.129 -5.020 1.00 97.62 116 CYS A O 1
ATOM 938 N N . ALA A 1 117 ? -2.777 5.460 -6.831 1.00 96.38 117 ALA A N 1
ATOM 939 C CA . ALA A 1 117 ? -3.650 4.661 -7.686 1.00 96.38 117 ALA A CA 1
ATOM 940 C C . ALA A 1 117 ? -2.989 3.397 -8.273 1.00 96.38 117 ALA A C 1
ATOM 942 O O . ALA A 1 117 ? -3.687 2.555 -8.837 1.00 96.38 117 ALA A O 1
ATOM 943 N N . HIS A 1 118 ? -1.666 3.211 -8.168 1.00 97.75 118 HIS A N 1
ATOM 944 C CA . HIS A 1 118 ? -0.989 2.078 -8.805 1.00 97.75 118 HIS A CA 1
ATOM 945 C C . HIS A 1 118 ? -1.343 0.745 -8.130 1.00 97.75 118 HIS A C 1
ATOM 947 O O . HIS A 1 118 ? -1.144 0.546 -6.928 1.00 97.75 118 HIS A O 1
ATOM 953 N N . ARG A 1 119 ? -1.879 -0.198 -8.909 1.00 98.00 119 ARG A N 1
ATOM 954 C CA . ARG A 1 119 ? -2.337 -1.510 -8.430 1.00 98.00 119 ARG A CA 1
ATOM 955 C C . ARG A 1 119 ? -1.358 -2.595 -8.856 1.00 98.00 119 ARG A C 1
ATOM 957 O O . ARG A 1 119 ? -1.018 -2.703 -10.031 1.00 98.00 119 ARG A O 1
ATOM 964 N N . HIS A 1 120 ? -0.979 -3.464 -7.929 1.00 97.94 120 HIS A N 1
ATOM 965 C CA . HIS A 1 120 ? -0.247 -4.687 -8.230 1.00 97.94 120 HIS A CA 1
ATOM 966 C C . HIS A 1 120 ? -1.018 -5.916 -7.736 1.00 97.94 120 HIS A C 1
ATOM 968 O O . HIS A 1 120 ? -2.057 -5.814 -7.085 1.00 97.94 120 HIS A O 1
ATOM 974 N N . ARG A 1 121 ? -0.531 -7.106 -8.089 1.00 98.00 121 ARG A N 1
ATOM 975 C CA . ARG A 1 121 ? -1.178 -8.374 -7.748 1.00 98.00 121 ARG A CA 1
ATOM 976 C C . ARG A 1 121 ? -0.197 -9.520 -7.739 1.00 98.00 121 ARG A C 1
ATOM 978 O O . ARG A 1 121 ? 0.705 -9.564 -8.581 1.00 98.00 121 ARG A O 1
ATOM 985 N N . ASN A 1 122 ? -0.428 -10.473 -6.846 1.00 97.94 122 ASN A N 1
ATOM 986 C CA . ASN A 1 122 ? 0.276 -11.748 -6.864 1.00 97.94 122 ASN A CA 1
ATOM 987 C C . ASN A 1 122 ? -0.579 -12.866 -6.242 1.00 97.94 122 ASN A C 1
ATOM 989 O O . ASN A 1 122 ? -1.651 -12.622 -5.683 1.00 97.94 122 ASN A O 1
ATOM 993 N N . ASN A 1 123 ? -0.131 -14.112 -6.382 1.00 97.50 123 ASN A N 1
ATOM 994 C CA . ASN A 1 123 ? -0.795 -15.275 -5.814 1.00 97.50 123 ASN A CA 1
ATOM 995 C C . ASN A 1 123 ? -0.693 -15.213 -4.275 1.00 97.50 123 ASN A C 1
ATOM 997 O O . ASN A 1 123 ? 0.403 -14.982 -3.757 1.00 97.50 123 ASN A O 1
ATOM 1001 N N . PRO A 1 124 ? -1.798 -15.424 -3.535 1.00 94.81 124 PRO A N 1
ATOM 1002 C CA . PRO A 1 124 ? -1.819 -15.299 -2.075 1.00 94.81 124 PRO A CA 1
ATOM 1003 C C . PRO A 1 124 ? -0.870 -16.255 -1.333 1.00 94.81 124 PRO A C 1
ATOM 1005 O O . PRO A 1 124 ? -0.559 -16.006 -0.171 1.00 94.81 124 PRO A O 1
ATOM 1008 N N . GLY A 1 125 ? -0.422 -17.344 -1.970 1.00 93.81 125 GLY A N 1
ATOM 1009 C CA . GLY A 1 125 ? 0.550 -18.280 -1.396 1.00 93.81 125 GLY A CA 1
ATOM 1010 C C . GLY A 1 125 ? 2.013 -17.840 -1.520 1.00 93.81 125 GLY A C 1
ATOM 1011 O O . GLY A 1 125 ? 2.888 -18.479 -0.940 1.00 93.81 125 GLY A O 1
ATOM 1012 N N . ILE A 1 126 ? 2.306 -16.772 -2.271 1.00 93.75 126 ILE A N 1
ATOM 1013 C CA . ILE A 1 126 ? 3.679 -16.308 -2.491 1.00 93.75 126 ILE A CA 1
ATOM 1014 C C . ILE A 1 126 ? 4.173 -15.489 -1.301 1.00 93.75 126 ILE A C 1
ATOM 1016 O O . ILE A 1 126 ? 3.545 -14.521 -0.872 1.00 93.75 126 ILE A O 1
ATOM 1020 N N . VAL A 1 127 ? 5.370 -15.836 -0.833 1.00 89.81 127 VAL A N 1
ATOM 1021 C CA . VAL A 1 127 ? 6.119 -15.074 0.167 1.00 89.81 127 VAL A CA 1
ATOM 1022 C C . VAL A 1 127 ? 7.342 -14.463 -0.508 1.00 89.81 127 VAL A C 1
ATOM 1024 O O . VAL A 1 127 ? 8.092 -15.147 -1.201 1.00 89.81 127 VAL A O 1
ATOM 1027 N N . ASN A 1 128 ? 7.544 -13.161 -0.322 1.00 91.94 128 ASN A N 1
ATOM 1028 C CA . ASN A 1 128 ? 8.644 -12.407 -0.914 1.00 91.94 128 ASN A CA 1
ATOM 1029 C C . ASN A 1 128 ? 9.128 -11.365 0.100 1.00 91.94 128 ASN A C 1
ATOM 1031 O O . ASN A 1 128 ? 8.322 -10.788 0.823 1.00 91.94 128 ASN A O 1
ATOM 1035 N N . ARG A 1 129 ? 10.434 -11.082 0.122 1.00 95.81 129 ARG A N 1
ATOM 1036 C CA . ARG A 1 129 ? 11.050 -10.057 0.989 1.00 95.81 129 ARG A CA 1
ATOM 1037 C C . ARG A 1 129 ? 10.602 -8.625 0.675 1.00 95.81 129 ARG A C 1
ATOM 1039 O O . ARG A 1 129 ? 10.922 -7.707 1.414 1.00 95.81 129 ARG A O 1
ATOM 1046 N N . THR A 1 130 ? 9.902 -8.429 -0.438 1.00 97.81 130 THR A N 1
ATOM 1047 C CA . THR A 1 130 ? 9.320 -7.140 -0.837 1.00 97.81 130 THR A CA 1
ATOM 1048 C C . THR A 1 130 ? 7.846 -6.997 -0.459 1.00 97.81 130 THR A C 1
ATOM 1050 O O . THR A 1 130 ? 7.268 -5.948 -0.729 1.00 97.81 130 THR A O 1
ATOM 1053 N N . TYR A 1 131 ? 7.226 -8.026 0.137 1.00 98.06 131 TYR A N 1
ATOM 1054 C CA . TYR A 1 131 ? 5.802 -8.039 0.481 1.00 98.06 131 TYR A CA 1
ATOM 1055 C C . TYR A 1 131 ? 5.603 -8.014 1.996 1.00 98.06 131 TYR A C 1
ATOM 1057 O O . TYR A 1 131 ? 6.168 -8.822 2.732 1.00 98.06 131 TYR A O 1
ATOM 1065 N N . GLY A 1 132 ? 4.735 -7.117 2.441 1.00 98.19 132 GLY A N 1
ATOM 1066 C CA . GLY A 1 132 ? 4.258 -6.973 3.806 1.00 98.19 132 GLY A CA 1
ATOM 1067 C C . GLY A 1 132 ? 2.748 -6.753 3.825 1.00 98.19 132 GLY A C 1
ATOM 1068 O O . GLY A 1 132 ? 2.024 -7.160 2.915 1.00 98.19 132 GLY A O 1
ATOM 1069 N N . PHE A 1 133 ? 2.246 -6.163 4.903 1.00 98.38 133 PHE A N 1
ATOM 1070 C CA . PHE A 1 133 ? 0.837 -5.805 5.044 1.00 98.38 133 PHE A CA 1
ATOM 1071 C C . PHE A 1 133 ? 0.659 -4.815 6.194 1.00 98.38 133 PHE A C 1
ATOM 1073 O O . PHE A 1 133 ? 1.444 -4.814 7.144 1.00 98.38 133 PHE A O 1
ATOM 1080 N N . ARG A 1 134 ? -0.437 -4.055 6.153 1.00 98.56 134 ARG A N 1
ATOM 1081 C CA . ARG A 1 134 ? -0.977 -3.341 7.313 1.00 98.56 134 ARG A CA 1
ATOM 1082 C C . ARG A 1 134 ? -2.366 -3.856 7.654 1.00 98.56 134 ARG A C 1
ATOM 1084 O O . ARG A 1 134 ? -3.023 -4.496 6.837 1.00 98.56 134 ARG A O 1
ATOM 1091 N N . CYS A 1 135 ? -2.789 -3.615 8.888 1.00 98.56 135 CYS A N 1
ATOM 1092 C CA . CYS A 1 135 ? -4.121 -3.991 9.347 1.00 98.56 135 CYS A CA 1
ATOM 1093 C C . CYS A 1 135 ? -5.061 -2.784 9.317 1.00 98.56 135 CYS A C 1
ATOM 1095 O O . CYS A 1 135 ? -4.624 -1.654 9.523 1.00 98.56 135 CYS A O 1
ATOM 1097 N N . ALA A 1 136 ? -6.346 -3.062 9.146 1.00 98.38 136 ALA A N 1
ATOM 1098 C CA . ALA A 1 136 ? -7.457 -2.136 9.295 1.00 98.38 136 ALA A CA 1
ATOM 1099 C C . ALA A 1 136 ? -8.469 -2.712 10.297 1.00 98.38 136 ALA A C 1
ATOM 1101 O O . ALA A 1 136 ? -8.433 -3.904 10.622 1.00 98.38 136 ALA A O 1
ATOM 1102 N N . ALA A 1 137 ? -9.355 -1.863 10.795 1.00 97.56 137 ALA A N 1
ATOM 1103 C CA . ALA A 1 137 ? -10.468 -2.247 11.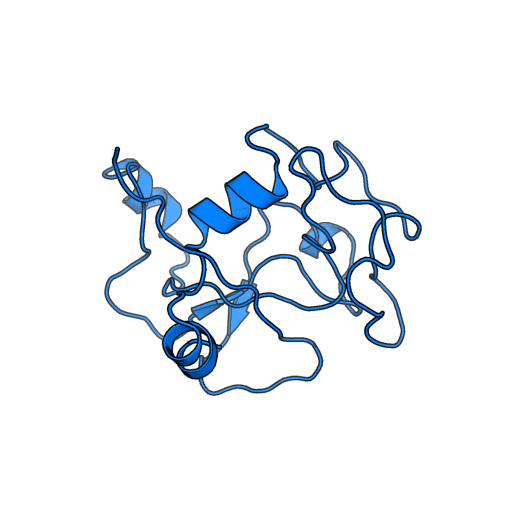648 1.00 97.56 137 ALA A CA 1
ATOM 1104 C C . ALA A 1 137 ? -11.688 -1.417 11.252 1.00 97.56 137 ALA A C 1
ATOM 1106 O O . ALA A 1 137 ? -11.533 -0.290 10.781 1.00 97.56 137 ALA A O 1
ATOM 1107 N N . ASP A 1 138 ? -12.873 -1.991 11.429 1.00 95.88 138 ASP A N 1
ATOM 1108 C CA . ASP A 1 138 ? -14.115 -1.245 11.276 1.00 95.88 138 ASP A CA 1
ATOM 1109 C C . ASP A 1 138 ? -14.257 -0.278 12.458 1.00 95.88 138 ASP A C 1
ATOM 1111 O O . ASP A 1 138 ? -13.829 -0.583 13.574 1.00 95.88 138 ASP A O 1
ATOM 1115 N N . VAL A 1 139 ? -14.818 0.902 12.204 1.00 91.81 139 VAL A N 1
ATOM 1116 C CA . VAL A 1 139 ? -15.164 1.845 13.272 1.00 91.81 139 VAL A CA 1
ATOM 1117 C C . VAL A 1 139 ? -16.431 1.322 13.946 1.00 91.81 139 VAL A C 1
ATOM 1119 O O . VAL A 1 139 ? -17.377 0.944 13.253 1.00 91.81 139 VAL A O 1
ATOM 1122 N N . GLU A 1 140 ? -16.450 1.261 15.276 1.00 83.19 140 GLU A N 1
ATOM 1123 C CA . GLU A 1 140 ? -17.680 0.951 16.006 1.00 83.19 140 GLU A CA 1
ATOM 1124 C C . GLU A 1 140 ? -18.696 2.068 15.745 1.00 83.19 140 GLU A C 1
ATOM 1126 O O . GLU A 1 140 ? -18.366 3.249 15.847 1.00 83.19 140 GLU A O 1
ATOM 1131 N N . ALA A 1 141 ? -19.913 1.698 15.343 1.00 67.88 141 ALA A N 1
ATOM 1132 C CA . ALA A 1 141 ? -21.002 2.659 15.262 1.00 67.88 141 ALA A CA 1
ATOM 1133 C C . ALA A 1 141 ? -21.365 3.083 16.693 1.00 67.88 141 ALA A C 1
ATOM 1135 O O . ALA A 1 141 ? -21.619 2.211 17.527 1.00 67.88 141 ALA A O 1
ATOM 1136 N N . GLU A 1 142 ? -21.342 4.391 16.957 1.00 48.12 142 GLU A N 1
ATOM 1137 C CA . GLU A 1 142 ? -21.899 4.978 18.186 1.00 48.12 142 GLU A CA 1
ATOM 1138 C C . GLU A 1 142 ? -23.405 4.704 18.319 1.00 48.12 142 GLU A C 1
ATOM 1140 O O . GLU A 1 142 ? -24.114 4.700 17.281 1.00 48.12 142 GLU A O 1
#

Foldseek 3Di:
DAVVQVVVVFGFAALVRLLCLQCVVDPAQGLVRPDDDCQAAQALADAADPWPSHAAHPVRHTRSAAAAWAWGQEADDPCQVVVCVVPVPRDRYDPDHQWTKTARFYNHDDRNRRTSPRIDIDGPPDDDRRHDHDTDHDDDDD

pLDDT: mean 95.5, std 5.67, range [48.12, 98.75]